Protein AF-A0A7S1EW68-F1 (afdb_monomer_lite)

pLDDT: mean 90.96, std 10.3, range [54.22, 98.06]

Radius of gyration: 15.42 Å; chains: 1; bounding box: 33×35×37 Å

Organism: Noctiluca scintillans (NCBI:txid2966)

Sequence (118 aa):
DIVSSVVEENRRTWSSGWCRFEQLDFSTHVENLAAAELYILKDVLQHWSSERIEEFLHELLAKPGLRFVLVCNCASPVDWPVDNIVDGGWRPLFASRPPLLQFAPEVLIRYPSMPNEK

InterPro domains:
  IPR029063 S-adenosyl-L-methionine-dependent methyltransferase superfamily [G3DSA:3.40.50.150] (1-97)

Foldseek 3Di:
DQDPVVQVVCCVPPDDPPDHGDNDDCLPCVVPDDDDQEAEAAAACQQAFLVSSLVSVVSNVPGPNHNDYHYHYDPDAPPFDQDGDHHRHGDDDDCCDPPNVVVNDDDPDDDDDDHPYD

Secondary structure (DSSP, 8-state):
---HHHHHHHHHHH--SS-------TTT-GGGSPP-SEEEEES-GGGS-HHHHHHHHHHHHTSTT--EEEEE-----SS---S---TT------TTSTTGGGG---------------

Structure (mmCIF, N/CA/C/O backbone):
data_AF-A0A7S1EW68-F1
#
_entry.id   AF-A0A7S1EW68-F1
#
loop_
_atom_site.group_PDB
_atom_site.id
_atom_site.type_symbol
_atom_site.label_atom_id
_atom_site.label_alt_id
_atom_site.label_comp_id
_atom_site.label_asym_id
_atom_site.label_entity_id
_atom_site.label_seq_id
_atom_site.pdbx_PDB_ins_code
_atom_site.Cartn_x
_atom_site.Cartn_y
_atom_site.Cartn_z
_atom_site.occupancy
_atom_site.B_iso_or_equiv
_atom_site.auth_seq_id
_atom_site.auth_comp_id
_atom_site.auth_asym_id
_atom_site.auth_atom_id
_atom_site.pdbx_PDB_model_num
ATOM 1 N N . ASP A 1 1 ? -2.473 10.231 6.151 1.00 89.56 1 ASP A N 1
ATOM 2 C CA . ASP A 1 1 ? -1.682 11.054 5.206 1.00 89.56 1 ASP A CA 1
ATOM 3 C C . ASP A 1 1 ? -0.674 11.861 6.011 1.00 89.56 1 ASP A C 1
ATOM 5 O O . ASP A 1 1 ? -0.938 12.106 7.179 1.00 89.56 1 ASP A O 1
ATOM 9 N N . ILE A 1 2 ? 0.463 12.252 5.449 1.00 92.38 2 ILE A N 1
ATOM 10 C CA . ILE A 1 2 ? 1.450 13.081 6.153 1.00 92.38 2 ILE A CA 1
ATOM 11 C C . ILE A 1 2 ? 1.148 14.584 6.018 1.00 92.38 2 ILE A C 1
ATOM 13 O O . ILE A 1 2 ? 1.533 15.375 6.881 1.00 92.38 2 ILE A O 1
ATOM 17 N N . VAL A 1 3 ? 0.414 14.983 4.972 1.00 94.62 3 VAL A N 1
ATOM 18 C CA . VAL A 1 3 ? 0.088 16.377 4.655 1.00 94.62 3 VAL A CA 1
ATOM 19 C C . VAL A 1 3 ? -1.132 16.828 5.458 1.00 94.62 3 VAL A C 1
ATOM 21 O O . VAL A 1 3 ? -2.260 16.405 5.198 1.00 94.62 3 VAL A O 1
ATOM 24 N N . SER A 1 4 ? -0.921 17.720 6.429 1.00 96.75 4 SER A N 1
ATOM 25 C CA . SER A 1 4 ? -1.971 18.169 7.356 1.00 96.75 4 SER A CA 1
ATOM 26 C C . SER A 1 4 ? -3.184 18.775 6.651 1.00 96.75 4 SER A C 1
ATOM 28 O O . SER A 1 4 ? -4.310 18.403 6.967 1.00 96.75 4 SER A O 1
ATOM 30 N N . SER A 1 5 ? -2.976 19.636 5.651 1.00 97.81 5 SER A N 1
ATOM 31 C CA . SER A 1 5 ? -4.068 20.306 4.932 1.00 97.81 5 SER A CA 1
ATOM 32 C C . SER A 1 5 ? -4.994 19.327 4.204 1.00 97.81 5 SER A C 1
ATOM 34 O O . SER A 1 5 ? -6.209 19.516 4.196 1.00 97.81 5 SER A O 1
ATOM 36 N N . VAL A 1 6 ? -4.445 18.242 3.648 1.00 96.50 6 VAL A N 1
ATOM 37 C CA . VAL A 1 6 ? -5.227 17.172 3.009 1.00 96.50 6 VAL A CA 1
ATOM 38 C C . VAL A 1 6 ? -6.053 16.422 4.053 1.00 96.50 6 VAL A C 1
ATOM 40 O O . VAL A 1 6 ? -7.235 16.149 3.838 1.00 96.50 6 VAL A O 1
ATOM 43 N N . VAL A 1 7 ? -5.455 16.104 5.206 1.00 97.31 7 VAL A N 1
ATOM 44 C CA . VAL A 1 7 ? -6.157 15.430 6.307 1.00 97.31 7 VAL A CA 1
ATOM 45 C C . VAL A 1 7 ? -7.279 16.305 6.854 1.00 97.31 7 VAL A C 1
ATOM 47 O O . VAL A 1 7 ? -8.387 15.815 7.040 1.00 97.31 7 VAL A O 1
ATOM 50 N N . GLU A 1 8 ? -7.015 17.582 7.109 1.00 98.06 8 GLU A N 1
ATOM 51 C CA . GLU A 1 8 ? -7.992 18.537 7.638 1.00 98.06 8 GLU A CA 1
ATOM 52 C C . GLU A 1 8 ? -9.184 18.713 6.697 1.00 98.06 8 GLU A C 1
ATOM 54 O O . GLU A 1 8 ? -10.334 18.638 7.136 1.00 98.06 8 GLU A O 1
ATOM 59 N N . GLU A 1 9 ? -8.926 18.862 5.399 1.00 98.06 9 GLU A N 1
ATOM 60 C CA . GLU A 1 9 ? -9.984 18.997 4.402 1.00 98.06 9 GLU A CA 1
ATOM 61 C C . GLU A 1 9 ? -10.824 17.718 4.284 1.00 98.06 9 GLU A C 1
ATOM 63 O O . GLU A 1 9 ? -12.057 17.771 4.285 1.00 98.06 9 GLU A O 1
ATOM 68 N N . ASN A 1 10 ? -10.178 16.548 4.276 1.00 97.81 10 ASN A N 1
ATOM 69 C CA . ASN A 1 10 ? -10.889 15.273 4.283 1.00 97.81 10 ASN A CA 1
ATOM 70 C C . ASN A 1 10 ? -11.700 15.080 5.565 1.00 97.81 10 ASN A C 1
ATOM 72 O O . ASN A 1 10 ? -12.832 14.598 5.507 1.00 97.81 10 ASN A O 1
ATOM 76 N N . ARG A 1 11 ? -11.169 15.502 6.720 1.00 97.75 11 ARG A N 1
ATOM 77 C CA . ARG A 1 11 ? -11.912 1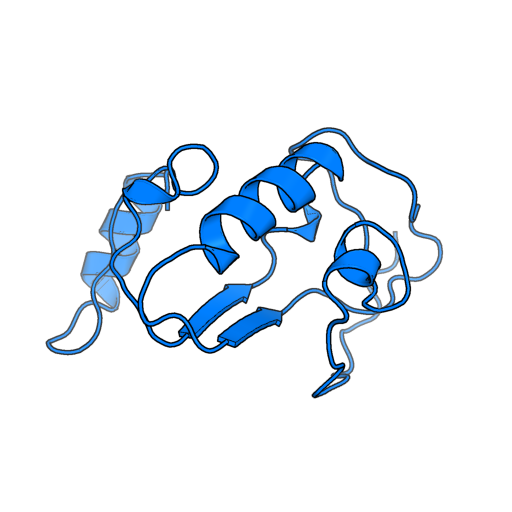5.447 7.980 1.00 97.75 11 ARG A CA 1
ATOM 78 C C . ARG A 1 11 ? -13.187 16.270 7.893 1.00 97.75 11 ARG A C 1
ATOM 80 O O . ARG A 1 11 ? -14.241 15.771 8.279 1.00 97.75 11 ARG A O 1
ATOM 87 N N . ARG A 1 12 ? -13.079 17.502 7.395 1.00 97.62 12 ARG A N 1
ATOM 88 C CA . ARG A 1 12 ? -14.193 18.444 7.255 1.00 97.62 12 ARG A CA 1
ATOM 89 C C . ARG A 1 12 ? -15.276 17.921 6.315 1.00 97.62 12 ARG A C 1
ATOM 91 O O . ARG A 1 12 ? -16.455 18.090 6.609 1.00 97.62 12 ARG A O 1
ATOM 98 N N . THR A 1 13 ? -14.879 17.298 5.211 1.00 97.88 13 THR A N 1
ATOM 99 C CA . THR A 1 13 ? -15.809 16.907 4.145 1.00 97.88 13 THR A CA 1
ATOM 100 C C . THR A 1 13 ? -16.388 15.504 4.345 1.00 97.88 13 THR A C 1
ATOM 102 O O . THR A 1 13 ? -17.555 15.281 4.033 1.00 97.88 13 THR A O 1
ATOM 105 N N . TRP A 1 14 ? -15.607 14.563 4.888 1.00 97.19 14 TRP A N 1
ATOM 106 C CA . TRP A 1 14 ? -15.928 13.130 4.831 1.00 97.19 14 TRP A CA 1
ATOM 107 C C . TRP A 1 14 ? -15.934 12.399 6.182 1.00 97.19 14 TRP A C 1
ATOM 109 O O . TRP A 1 14 ? -16.285 11.217 6.214 1.00 97.19 14 TRP A O 1
ATOM 119 N N . SER A 1 15 ? -15.554 13.034 7.301 1.00 96.25 15 SER A N 1
ATOM 120 C CA . SER A 1 15 ? -15.581 12.339 8.602 1.00 96.25 15 SER A CA 1
ATOM 121 C C . SER A 1 15 ? -16.992 11.927 8.996 1.00 96.25 15 SER A C 1
ATOM 123 O O . SER A 1 15 ? -17.964 12.649 8.778 1.00 96.25 15 SER A O 1
ATOM 125 N N . SER A 1 16 ? -17.096 10.780 9.657 1.00 96.19 16 SER A N 1
ATOM 126 C CA . SER A 1 16 ? -18.362 10.268 10.175 1.00 96.19 16 SER A CA 1
ATOM 127 C C . SER A 1 16 ? -18.125 9.339 11.370 1.00 96.19 16 SER A C 1
ATOM 129 O O . SER A 1 16 ? -16.994 9.138 11.808 1.00 96.19 16 SER A O 1
ATOM 131 N N . GLY A 1 17 ? -19.188 8.728 11.903 1.00 95.25 17 GLY A N 1
ATOM 132 C CA . GLY A 1 17 ? -19.057 7.727 12.969 1.00 95.25 17 GLY A CA 1
ATOM 133 C C . GLY A 1 17 ? -18.259 6.477 12.566 1.00 95.25 17 GLY A C 1
ATOM 134 O O . GLY A 1 17 ? -17.741 5.789 13.440 1.00 95.25 17 GLY A O 1
ATOM 135 N N . TRP A 1 18 ? -18.135 6.199 11.264 1.00 95.06 18 TRP A N 1
ATOM 136 C CA . TRP A 1 18 ? -17.472 5.007 10.719 1.00 95.06 18 TRP A CA 1
ATOM 137 C C . TRP A 1 18 ? -16.210 5.323 9.902 1.00 95.06 18 TRP A C 1
ATOM 139 O O . TRP A 1 18 ? -15.500 4.402 9.508 1.00 95.06 18 TRP A O 1
ATOM 149 N N . CYS A 1 19 ? -15.904 6.602 9.657 1.00 96.00 19 CYS A N 1
ATOM 150 C CA . CYS A 1 19 ? -14.733 7.030 8.893 1.00 96.00 19 CYS A CA 1
ATOM 151 C C . CYS A 1 19 ? -13.955 8.103 9.656 1.00 96.00 19 CYS A C 1
ATOM 153 O O . CYS A 1 19 ? -14.512 9.129 10.055 1.00 96.00 19 CYS A O 1
ATOM 155 N N . ARG A 1 20 ? -12.655 7.864 9.839 1.00 95.69 20 ARG A N 1
ATOM 156 C CA . ARG A 1 20 ? -11.721 8.781 10.493 1.00 95.69 20 ARG A CA 1
ATOM 157 C C . ARG A 1 20 ? -10.522 9.003 9.587 1.00 95.69 20 ARG A C 1
ATOM 159 O O . ARG A 1 20 ? -10.077 8.085 8.905 1.00 95.69 20 ARG A O 1
ATOM 166 N N . PHE A 1 21 ? -9.990 10.217 9.626 1.00 96.56 21 PHE A N 1
ATOM 167 C CA . PHE A 1 21 ? -8.791 10.592 8.888 1.00 96.56 21 PHE A CA 1
ATOM 168 C C . PHE A 1 21 ? -7.692 10.959 9.876 1.00 96.56 21 PHE A C 1
ATOM 170 O O . PHE A 1 21 ? -7.878 11.815 10.748 1.00 96.56 21 PHE A O 1
ATOM 177 N N . GLU A 1 22 ? -6.538 10.324 9.730 1.00 95.19 22 GLU A N 1
ATOM 178 C CA . GLU A 1 22 ? -5.403 10.485 10.633 1.00 95.19 22 GLU A CA 1
ATOM 179 C C . GLU A 1 22 ? -4.191 11.026 9.875 1.00 95.19 22 GLU A C 1
ATOM 181 O O . GLU A 1 22 ? -3.902 10.620 8.739 1.00 95.19 22 GLU A O 1
ATOM 186 N N . GLN A 1 23 ? -3.513 11.990 10.505 1.00 95.88 23 GLN A N 1
ATOM 187 C CA . GLN A 1 23 ? -2.239 12.485 10.013 1.00 95.88 23 GLN A CA 1
ATOM 188 C C . GLN A 1 23 ? -1.139 11.595 10.579 1.00 95.88 23 GLN A C 1
ATOM 190 O O . GLN A 1 23 ? -0.949 11.557 11.790 1.00 95.88 23 GLN A O 1
ATOM 195 N N . LEU A 1 24 ? -0.474 10.848 9.707 1.00 94.31 24 LEU A N 1
ATOM 196 C CA . LEU A 1 24 ? 0.456 9.782 10.058 1.00 94.31 24 LEU A CA 1
ATOM 197 C C . LEU A 1 24 ? 1.489 9.649 8.941 1.00 94.31 24 LEU A C 1
ATOM 199 O O . LEU A 1 24 ? 1.115 9.613 7.763 1.00 94.31 24 LEU A O 1
ATOM 203 N N . ASP A 1 25 ? 2.756 9.494 9.317 1.00 92.00 25 ASP A N 1
ATOM 204 C CA . ASP A 1 25 ? 3.772 8.947 8.423 1.00 92.00 25 ASP A CA 1
ATOM 205 C C . ASP A 1 25 ? 3.808 7.422 8.569 1.00 92.00 25 ASP A C 1
ATOM 207 O O . ASP A 1 25 ? 4.559 6.867 9.364 1.00 92.00 25 ASP A O 1
ATOM 211 N N . PHE A 1 26 ? 2.964 6.733 7.805 1.00 91.44 26 PHE A N 1
ATOM 212 C CA . PHE A 1 26 ? 2.925 5.269 7.814 1.00 91.44 26 PHE A CA 1
ATOM 213 C C . PHE A 1 26 ? 4.073 4.631 7.023 1.00 91.44 26 PHE A C 1
ATOM 215 O O . PHE A 1 26 ? 4.234 3.418 7.058 1.00 91.44 26 PHE A O 1
ATOM 222 N N . SER A 1 27 ? 4.829 5.425 6.265 1.00 86.75 27 SER A N 1
ATOM 223 C CA . SER A 1 27 ? 5.820 4.922 5.313 1.00 86.75 27 SER A CA 1
ATOM 224 C C . SER A 1 27 ? 7.172 4.591 5.949 1.00 86.75 27 SER A C 1
ATOM 226 O O . SER A 1 27 ? 8.032 4.030 5.277 1.00 86.75 27 SER A O 1
ATOM 228 N N . THR A 1 28 ? 7.353 4.990 7.207 1.00 87.06 28 THR A N 1
ATOM 229 C CA . THR A 1 28 ? 8.545 4.767 8.041 1.00 87.06 28 THR A CA 1
ATOM 230 C C . THR A 1 28 ? 8.188 4.328 9.466 1.00 87.06 28 THR A C 1
ATOM 232 O O . THR A 1 28 ? 9.079 3.963 10.221 1.00 87.06 28 THR A O 1
ATOM 235 N N . HIS A 1 29 ? 6.901 4.374 9.835 1.00 92.50 29 HIS A N 1
ATOM 236 C CA . HIS A 1 29 ? 6.408 4.042 11.173 1.00 92.50 29 HIS A CA 1
ATOM 237 C C . HIS A 1 29 ? 5.153 3.155 11.091 1.00 92.50 29 HIS A C 1
ATOM 239 O O . HIS A 1 29 ? 4.030 3.574 11.407 1.00 92.50 29 HIS A O 1
ATOM 245 N N . VAL A 1 30 ? 5.314 1.921 10.606 1.00 94.62 30 VAL A N 1
ATOM 246 C CA . VAL A 1 30 ? 4.220 0.946 10.426 1.00 94.62 30 VAL A CA 1
ATOM 247 C C . VAL A 1 30 ? 3.550 0.580 11.756 1.00 94.62 30 VAL A C 1
ATOM 249 O O . VAL A 1 30 ? 2.354 0.260 11.807 1.00 94.62 30 VAL A O 1
ATOM 252 N N . GLU A 1 31 ? 4.283 0.659 12.862 1.00 93.38 31 GLU A N 1
ATOM 253 C CA . GLU A 1 31 ? 3.794 0.452 14.222 1.00 93.38 31 GLU A CA 1
ATOM 254 C C . GLU A 1 31 ? 2.665 1.418 14.598 1.00 93.38 31 GLU A C 1
ATOM 256 O O . GLU A 1 31 ? 1.745 1.017 15.311 1.00 93.38 31 GLU A O 1
ATOM 261 N N . ASN A 1 32 ? 2.667 2.634 14.041 1.00 93.62 32 ASN A N 1
ATOM 262 C CA . ASN A 1 32 ? 1.640 3.645 14.301 1.00 93.62 32 ASN A CA 1
ATOM 263 C C . ASN A 1 32 ? 0.319 3.363 13.574 1.00 93.62 32 ASN A C 1
ATOM 265 O O . ASN A 1 32 ? -0.702 3.973 13.893 1.00 93.62 32 ASN A O 1
ATOM 269 N N . LEU A 1 33 ? 0.300 2.441 12.604 1.00 94.38 33 LEU A N 1
ATOM 270 C CA . LEU A 1 33 ? -0.947 2.021 11.972 1.00 94.38 33 LEU A CA 1
ATOM 271 C C . LEU A 1 33 ? -1.818 1.261 12.975 1.00 94.38 33 LEU A C 1
ATOM 273 O O . LEU A 1 33 ? -1.390 0.257 13.555 1.00 94.38 33 LEU A O 1
ATOM 277 N N . ALA A 1 34 ? -3.073 1.691 13.102 1.00 92.75 34 ALA A N 1
ATOM 278 C CA . ALA A 1 34 ? -4.093 0.957 13.840 1.00 92.75 34 ALA A CA 1
ATOM 279 C C . ALA A 1 34 ? -4.202 -0.483 13.320 1.00 92.75 34 ALA A C 1
ATOM 281 O O . ALA A 1 34 ? -4.120 -0.713 12.111 1.00 92.75 34 ALA A O 1
ATOM 282 N N . ALA A 1 35 ? -4.387 -1.447 14.225 1.00 93.88 35 ALA A N 1
ATOM 283 C CA . ALA A 1 35 ? -4.590 -2.844 13.855 1.00 93.88 35 ALA A CA 1
ATOM 284 C C . ALA A 1 35 ? -5.865 -2.993 13.011 1.00 93.88 35 ALA A C 1
ATOM 286 O O . ALA A 1 35 ? -6.917 -2.454 13.359 1.00 93.88 35 ALA A O 1
ATOM 287 N N . ALA A 1 36 ? -5.763 -3.731 11.910 1.00 96.50 36 ALA A N 1
ATOM 288 C CA . ALA A 1 36 ? -6.866 -3.982 10.998 1.00 96.50 36 ALA A CA 1
ATOM 289 C C . ALA A 1 36 ? -6.721 -5.366 10.362 1.00 96.50 36 ALA A C 1
ATOM 291 O O . ALA A 1 36 ? -5.610 -5.836 10.128 1.00 96.50 36 ALA A O 1
ATOM 292 N N . GLU A 1 37 ? -7.848 -5.993 10.028 1.00 98.06 37 GLU A N 1
ATOM 293 C CA . GLU A 1 37 ? -7.856 -7.239 9.250 1.00 98.06 37 GLU A CA 1
ATOM 294 C C . GLU A 1 37 ? -7.525 -7.002 7.766 1.00 98.06 37 GLU A C 1
ATOM 296 O O . GLU A 1 37 ? -7.099 -7.930 7.077 1.00 98.06 37 GLU A O 1
ATOM 301 N N . LEU A 1 38 ? -7.716 -5.770 7.277 1.00 97.94 38 LEU A N 1
ATOM 302 C CA . LEU A 1 38 ? -7.484 -5.360 5.895 1.00 97.94 38 LEU A CA 1
ATOM 303 C C . LEU A 1 38 ? -6.816 -3.980 5.835 1.00 97.94 38 LEU A C 1
ATOM 305 O O . LEU A 1 38 ? -7.369 -3.007 6.347 1.00 97.94 38 LEU A O 1
ATOM 309 N N . TYR A 1 39 ? -5.696 -3.885 5.117 1.00 97.50 39 TYR A N 1
ATOM 310 C CA . TYR A 1 39 ? -5.134 -2.608 4.659 1.00 97.50 39 TYR A CA 1
ATOM 311 C C . TYR A 1 39 ? -5.359 -2.436 3.158 1.00 97.50 39 TYR A C 1
ATOM 313 O O . TYR A 1 39 ? -5.142 -3.370 2.389 1.00 97.50 39 TYR A O 1
ATOM 321 N N . ILE A 1 40 ? -5.763 -1.238 2.733 1.00 97.00 40 ILE A N 1
ATOM 322 C CA . ILE A 1 40 ? -5.928 -0.888 1.317 1.00 97.00 40 ILE A CA 1
ATOM 323 C C . ILE A 1 40 ? -4.865 0.146 0.948 1.00 97.00 40 ILE A C 1
ATOM 325 O O . ILE A 1 40 ? -4.842 1.244 1.500 1.00 97.00 40 ILE A O 1
ATOM 329 N N . LEU A 1 41 ? -4.001 -0.203 -0.002 1.00 96.12 41 LEU A N 1
ATOM 330 C CA . LEU A 1 41 ? -2.909 0.630 -0.499 1.00 96.12 41 LEU A CA 1
ATOM 331 C C . LEU A 1 41 ? -3.213 1.010 -1.945 1.00 96.12 41 LEU A C 1
ATOM 333 O O . LEU A 1 41 ? -2.966 0.231 -2.867 1.00 96.12 41 LEU A O 1
ATOM 337 N N . LYS A 1 42 ? -3.794 2.194 -2.145 1.00 93.88 42 LYS A N 1
ATOM 338 C CA . LYS A 1 42 ? -4.195 2.664 -3.473 1.00 93.88 42 LYS A CA 1
ATOM 339 C C . LYS A 1 42 ? -3.242 3.732 -3.991 1.00 93.88 42 LYS A C 1
ATOM 341 O O . LYS A 1 42 ? -3.147 4.787 -3.378 1.00 93.88 42 LYS A O 1
ATOM 346 N N . ASP A 1 43 ? -2.601 3.469 -5.128 1.00 90.94 43 ASP A N 1
ATOM 347 C CA . ASP A 1 43 ? -1.701 4.401 -5.823 1.00 90.94 43 ASP A CA 1
ATOM 348 C C . ASP A 1 43 ? -0.559 4.953 -4.947 1.00 90.94 43 ASP A C 1
ATOM 350 O O . ASP A 1 43 ? -0.103 6.072 -5.144 1.00 90.94 43 ASP A O 1
ATOM 354 N N . VAL A 1 44 ? -0.078 4.158 -3.983 1.00 93.38 44 VAL A N 1
ATOM 355 C CA . VAL A 1 44 ? 1.019 4.544 -3.074 1.00 93.38 44 VAL A CA 1
ATOM 356 C C . VAL A 1 44 ? 2.320 3.847 -3.461 1.00 93.38 44 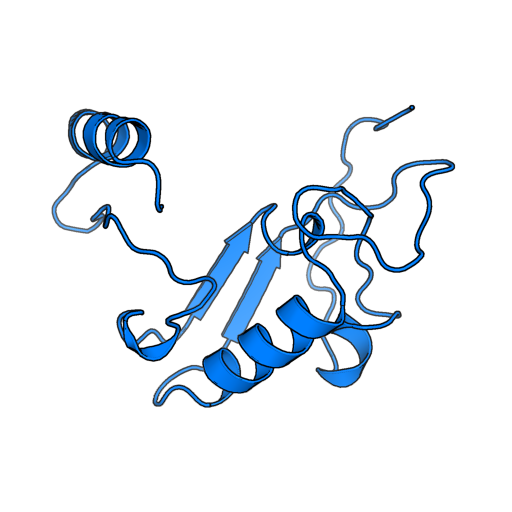VAL A C 1
ATOM 358 O O . VAL A 1 44 ? 3.293 4.505 -3.815 1.00 93.38 44 VAL A O 1
ATOM 361 N N . LEU A 1 45 ? 2.332 2.508 -3.449 1.00 95.38 45 LEU A N 1
ATOM 362 C CA . LEU A 1 45 ? 3.568 1.724 -3.585 1.00 95.38 45 LEU A CA 1
ATOM 363 C C . LEU A 1 45 ? 4.307 1.985 -4.906 1.00 95.38 45 LEU A C 1
ATOM 365 O O . LEU A 1 45 ? 5.526 1.918 -4.951 1.00 95.38 45 LEU A O 1
ATOM 369 N N . GLN A 1 46 ? 3.592 2.325 -5.980 1.00 93.56 46 GLN A N 1
ATOM 370 C CA . GLN A 1 46 ? 4.167 2.630 -7.300 1.00 93.56 46 GLN A CA 1
ATOM 371 C C . GLN A 1 46 ? 5.094 3.860 -7.329 1.00 93.56 46 GLN A C 1
ATOM 373 O O . GLN A 1 46 ? 5.785 4.079 -8.325 1.00 93.56 46 GLN A O 1
ATOM 378 N N . HIS A 1 47 ? 5.119 4.642 -6.247 1.00 94.19 47 HIS A N 1
ATOM 379 C CA . HIS A 1 47 ? 5.997 5.795 -6.064 1.00 94.19 47 HIS A CA 1
ATOM 380 C C . HIS A 1 47 ? 7.233 5.507 -5.207 1.00 94.19 47 HIS A C 1
ATOM 382 O O . HIS A 1 47 ? 8.011 6.420 -4.930 1.00 94.19 47 HIS A O 1
ATOM 388 N N . TRP A 1 48 ? 7.407 4.271 -4.743 1.00 95.94 48 TRP A N 1
ATOM 389 C CA . TRP A 1 48 ? 8.493 3.890 -3.846 1.00 95.94 48 TRP A CA 1
ATOM 390 C C . TRP A 1 48 ? 9.529 3.014 -4.556 1.00 95.94 48 TRP A C 1
ATOM 392 O O . TRP A 1 48 ? 9.254 2.301 -5.529 1.00 95.94 48 TRP A O 1
ATOM 402 N N . SER A 1 49 ? 10.752 3.068 -4.048 1.00 96.69 49 SER A N 1
ATOM 403 C CA . SER A 1 49 ? 11.813 2.124 -4.369 1.00 96.69 49 SER A CA 1
ATOM 404 C C . SER A 1 49 ? 11.426 0.696 -3.968 1.00 96.69 49 SER A C 1
ATOM 406 O O . SER A 1 49 ? 10.581 0.475 -3.101 1.00 96.69 49 SER A O 1
ATOM 408 N N . SER A 1 50 ? 12.018 -0.303 -4.630 1.00 96.75 50 SER A N 1
ATOM 409 C CA . SER A 1 50 ? 11.796 -1.717 -4.302 1.00 96.75 50 SER A CA 1
ATOM 410 C C . SER A 1 50 ? 12.126 -2.014 -2.846 1.00 96.75 50 SER A C 1
ATOM 412 O O . SER A 1 50 ? 11.299 -2.613 -2.177 1.00 96.75 50 SER A O 1
ATOM 414 N N . GLU A 1 51 ? 13.272 -1.532 -2.362 1.00 96.69 51 GLU A N 1
ATOM 415 C CA . GLU A 1 51 ? 13.730 -1.708 -0.978 1.00 96.69 51 GLU A CA 1
ATOM 416 C C . GLU A 1 51 ? 12.681 -1.213 0.024 1.00 96.69 51 GLU A C 1
ATOM 418 O O . GLU A 1 51 ? 12.215 -1.980 0.861 1.00 96.69 51 GLU A O 1
ATOM 423 N N . ARG A 1 52 ? 12.179 0.015 -0.150 1.00 96.88 52 ARG A N 1
ATOM 424 C CA . ARG A 1 52 ? 11.151 0.569 0.739 1.00 96.88 52 ARG A CA 1
ATOM 425 C C . ARG A 1 52 ? 9.837 -0.206 0.705 1.00 96.88 52 A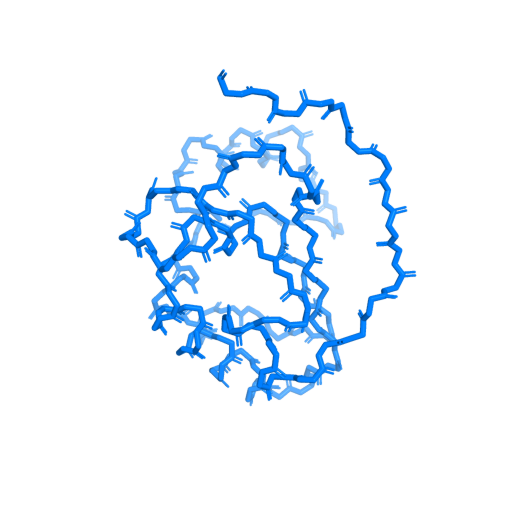RG A C 1
ATOM 427 O O . ARG A 1 52 ? 9.182 -0.353 1.732 1.00 96.88 52 ARG A O 1
ATOM 434 N N . ILE A 1 53 ? 9.414 -0.679 -0.471 1.00 96.94 53 ILE A N 1
ATOM 435 C CA . ILE A 1 53 ? 8.209 -1.516 -0.585 1.00 96.94 53 ILE A CA 1
ATOM 436 C C . ILE A 1 53 ? 8.407 -2.825 0.183 1.00 96.94 53 ILE A C 1
ATOM 438 O O . ILE A 1 53 ? 7.484 -3.270 0.859 1.00 96.94 53 ILE A O 1
ATOM 442 N N . GLU A 1 54 ? 9.582 -3.437 0.066 1.00 97.00 54 GLU A N 1
ATOM 443 C CA . GLU A 1 54 ? 9.914 -4.698 0.728 1.00 97.00 54 GLU A CA 1
ATOM 444 C C . GLU A 1 54 ? 9.914 -4.546 2.247 1.00 97.00 54 GLU A C 1
ATOM 446 O O . GLU A 1 54 ? 9.182 -5.271 2.921 1.00 97.00 54 GLU A O 1
ATOM 451 N N . GLU A 1 55 ? 10.647 -3.564 2.773 1.00 96.88 55 GLU A N 1
ATOM 452 C CA . GLU A 1 55 ? 10.697 -3.250 4.206 1.00 96.88 55 GLU A CA 1
ATOM 453 C C . GLU A 1 55 ? 9.296 -2.983 4.768 1.00 96.88 55 GLU A C 1
ATOM 455 O O . GLU A 1 55 ? 8.846 -3.659 5.696 1.00 96.88 55 GLU A O 1
ATOM 460 N N . PHE A 1 56 ? 8.554 -2.068 4.135 1.00 97.56 56 PHE A N 1
ATOM 461 C CA . PHE A 1 56 ? 7.209 -1.705 4.569 1.00 97.56 56 PHE A CA 1
ATOM 462 C C . PHE A 1 56 ? 6.249 -2.899 4.563 1.00 97.56 56 PHE A C 1
ATOM 464 O O . PHE A 1 56 ? 5.488 -3.087 5.513 1.00 97.56 56 PHE A O 1
ATOM 471 N N . LEU A 1 57 ? 6.244 -3.709 3.497 1.00 97.31 57 LEU A N 1
ATOM 472 C CA . LEU A 1 57 ? 5.341 -4.855 3.412 1.00 97.31 57 LEU A CA 1
ATOM 473 C C . LEU A 1 57 ? 5.730 -5.959 4.397 1.00 97.31 57 LEU A C 1
ATOM 475 O O . LEU A 1 57 ? 4.830 -6.580 4.958 1.00 97.31 57 LEU A O 1
ATOM 479 N N . HIS A 1 58 ? 7.018 -6.184 4.663 1.00 96.88 58 HIS A N 1
ATOM 480 C CA . HIS A 1 58 ? 7.445 -7.121 5.703 1.00 96.88 58 HIS A CA 1
ATOM 481 C C . HIS A 1 58 ? 6.942 -6.708 7.089 1.00 96.88 58 HIS A C 1
ATOM 483 O O . HIS A 1 58 ? 6.366 -7.535 7.799 1.00 96.88 58 HIS A O 1
ATOM 489 N N . GLU A 1 59 ? 7.097 -5.436 7.456 1.00 96.81 59 GLU A N 1
ATOM 490 C CA . GLU A 1 59 ? 6.595 -4.915 8.729 1.00 96.81 59 GLU A CA 1
ATOM 491 C C . GLU A 1 59 ? 5.066 -4.953 8.804 1.00 96.81 59 GLU A C 1
ATOM 493 O O . GLU A 1 59 ? 4.493 -5.374 9.812 1.00 96.81 59 GLU A O 1
ATOM 498 N N . LEU A 1 60 ? 4.386 -4.557 7.723 1.00 97.06 60 LEU A N 1
ATOM 499 C CA . LEU A 1 60 ? 2.928 -4.528 7.673 1.00 97.06 60 LEU A CA 1
ATOM 500 C C . LEU A 1 60 ? 2.347 -5.936 7.816 1.00 97.06 60 LEU A C 1
ATOM 502 O O . LEU A 1 60 ? 1.425 -6.136 8.606 1.00 97.06 60 LEU A O 1
ATOM 506 N N . LEU A 1 61 ? 2.905 -6.912 7.094 1.00 96.50 61 LEU A N 1
ATOM 507 C CA . LEU A 1 61 ? 2.469 -8.310 7.126 1.00 96.50 61 LEU A CA 1
ATOM 508 C C . LEU A 1 61 ? 2.727 -8.992 8.476 1.00 96.50 61 LEU A C 1
ATOM 510 O O . LEU A 1 61 ? 2.073 -9.985 8.784 1.00 96.50 61 LEU A O 1
ATOM 514 N N . ALA A 1 62 ? 3.623 -8.449 9.304 1.00 96.06 62 ALA A N 1
ATOM 515 C CA . ALA A 1 62 ? 3.860 -8.928 10.662 1.00 96.06 62 ALA A CA 1
ATOM 516 C C . ALA A 1 62 ? 2.825 -8.420 11.689 1.00 96.06 62 ALA A C 1
ATOM 518 O O . ALA A 1 62 ? 2.841 -8.865 12.841 1.00 96.06 62 ALA A O 1
ATOM 519 N N . LYS A 1 63 ? 1.920 -7.496 11.321 1.00 95.94 63 LYS A N 1
ATOM 520 C CA . LYS A 1 63 ? 0.953 -6.924 12.271 1.00 95.94 63 LYS A CA 1
ATOM 521 C C . LYS A 1 63 ? -0.064 -7.969 12.760 1.00 95.94 63 LYS A C 1
ATOM 523 O O . LYS A 1 63 ? -0.644 -8.707 11.960 1.00 95.94 63 LYS A O 1
ATOM 528 N N . PRO A 1 64 ? -0.359 -8.004 14.072 1.00 94.88 64 PRO A N 1
ATOM 529 C CA . PRO A 1 64 ? -1.311 -8.956 14.629 1.00 94.88 64 PRO A CA 1
ATOM 530 C C . PRO A 1 64 ? -2.730 -8.683 14.121 1.00 94.88 64 PRO A C 1
ATOM 532 O O . PRO A 1 64 ? -3.176 -7.538 14.060 1.00 94.88 64 PRO A O 1
ATOM 535 N N . GLY A 1 65 ? -3.455 -9.753 13.794 1.00 95.50 65 GLY A N 1
ATOM 536 C CA . GLY A 1 65 ? -4.842 -9.681 13.322 1.00 95.50 65 GLY A CA 1
ATOM 537 C C . GLY A 1 65 ? -5.000 -9.311 11.846 1.00 95.50 65 GLY A C 1
ATOM 538 O O . GLY A 1 65 ? -6.117 -9.368 11.338 1.00 95.50 65 GLY A O 1
ATOM 539 N N . LEU A 1 66 ? -3.911 -8.992 11.142 1.00 97.75 66 LEU A N 1
ATOM 540 C CA . LEU A 1 66 ? -3.941 -8.769 9.703 1.00 97.75 66 LEU A CA 1
ATOM 541 C C . LEU A 1 66 ? -4.278 -10.063 8.960 1.00 97.75 66 LEU A C 1
ATOM 543 O O . LEU A 1 66 ? -3.711 -11.122 9.227 1.00 97.75 66 LEU A O 1
ATOM 547 N N . ARG A 1 67 ? -5.194 -9.964 7.997 1.00 97.44 67 ARG A N 1
ATOM 548 C CA . ARG A 1 67 ? -5.574 -11.071 7.115 1.00 97.44 67 ARG A CA 1
ATOM 549 C C . ARG A 1 67 ? -5.249 -10.777 5.660 1.00 97.44 67 ARG A C 1
ATOM 551 O O . ARG A 1 67 ? -4.823 -11.682 4.952 1.00 97.44 67 ARG A O 1
ATOM 558 N N . PHE A 1 68 ? -5.436 -9.533 5.221 1.00 97.75 68 PHE A N 1
ATOM 559 C CA . PHE A 1 68 ? -5.267 -9.153 3.822 1.00 97.75 68 PHE A CA 1
ATOM 560 C C . PHE A 1 68 ? -4.626 -7.774 3.655 1.00 97.75 68 PHE A C 1
ATOM 562 O O . PHE A 1 68 ? -4.944 -6.824 4.367 1.00 97.75 68 PHE A O 1
ATOM 569 N N . VAL A 1 69 ? -3.785 -7.638 2.634 1.00 97.62 69 VAL A N 1
ATOM 570 C CA . VAL A 1 69 ? -3.362 -6.341 2.097 1.00 97.62 69 VAL A CA 1
ATOM 571 C C . VAL A 1 69 ? -3.862 -6.265 0.663 1.00 97.62 69 VAL A C 1
ATOM 573 O O . VAL A 1 69 ? -3.514 -7.103 -0.166 1.00 97.62 69 VAL A O 1
ATOM 576 N N . LEU A 1 70 ? -4.695 -5.272 0.370 1.00 97.44 70 LEU A N 1
ATOM 577 C CA . LEU A 1 70 ? -5.198 -5.016 -0.971 1.00 97.44 70 LEU A CA 1
ATOM 578 C C . LEU A 1 70 ? -4.399 -3.880 -1.603 1.00 97.44 70 LEU A C 1
ATOM 580 O O . LEU A 1 70 ? -4.481 -2.733 -1.167 1.00 97.44 70 LEU A O 1
ATOM 584 N N . VAL A 1 71 ? -3.651 -4.200 -2.654 1.00 95.25 71 VAL A N 1
ATOM 585 C CA . VAL A 1 71 ? -2.897 -3.218 -3.436 1.00 95.25 71 VAL A CA 1
ATOM 586 C C . VAL A 1 71 ? -3.689 -2.855 -4.690 1.00 95.25 71 VAL A C 1
ATOM 588 O O . VAL A 1 71 ? -3.966 -3.710 -5.530 1.00 95.25 71 VAL A O 1
ATOM 591 N N . CYS A 1 72 ? -4.023 -1.575 -4.831 1.00 92.25 72 CYS A N 1
ATOM 592 C CA . CYS A 1 72 ? -4.763 -1.027 -5.963 1.00 92.25 72 CYS A CA 1
ATOM 593 C C . CYS A 1 72 ? -3.869 -0.038 -6.716 1.00 92.25 72 CYS A C 1
ATOM 595 O O . CYS A 1 72 ? -3.835 1.140 -6.372 1.00 92.25 72 CYS A O 1
ATOM 597 N N . ASN A 1 73 ? -3.151 -0.505 -7.736 1.00 84.62 73 ASN A N 1
ATOM 598 C CA . ASN A 1 73 ? -2.260 0.340 -8.540 1.00 84.62 73 ASN A CA 1
ATOM 599 C C . ASN A 1 73 ? -2.736 0.421 -9.992 1.00 84.62 73 ASN A C 1
ATOM 601 O O . ASN A 1 73 ? -3.455 -0.468 -10.465 1.00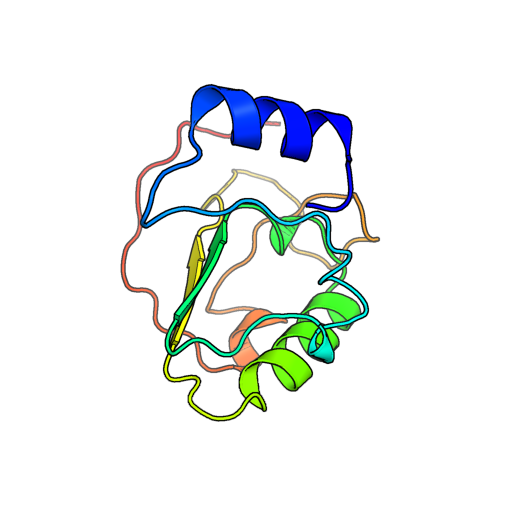 84.62 73 ASN A O 1
ATOM 605 N N . CYS A 1 74 ? -2.297 1.463 -10.698 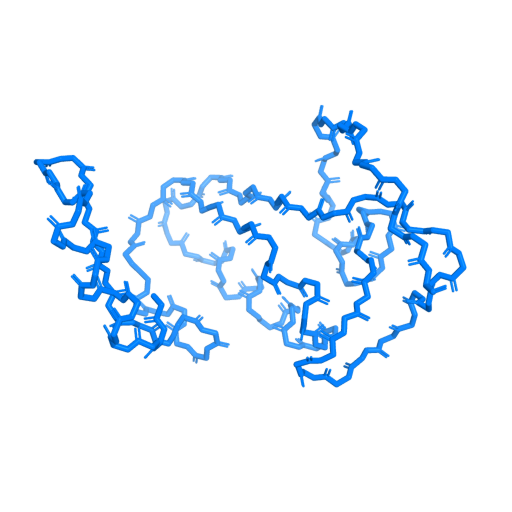1.00 76.12 74 CYS A N 1
ATOM 606 C CA . CYS A 1 74 ? -2.486 1.603 -12.137 1.00 76.12 74 CYS A CA 1
ATOM 607 C C . CYS A 1 74 ? -1.826 0.438 -12.884 1.00 76.12 74 CYS A C 1
ATOM 609 O O . CYS A 1 74 ? -0.652 0.123 -12.677 1.00 76.12 74 CYS A O 1
ATOM 611 N N . ALA A 1 75 ? -2.583 -0.201 -13.773 1.00 64.19 75 ALA A N 1
ATOM 612 C CA . ALA A 1 75 ? -2.125 -1.362 -14.515 1.00 64.19 75 ALA A CA 1
ATOM 613 C C . ALA A 1 75 ? -1.784 -0.984 -15.960 1.00 64.19 75 ALA A C 1
ATOM 615 O O . ALA A 1 75 ? -2.599 -0.414 -16.673 1.00 64.19 75 ALA A O 1
ATOM 616 N N . SER A 1 76 ? -0.619 -1.438 -16.419 1.00 68.31 76 SER A N 1
ATOM 617 C CA . SER A 1 76 ? -0.283 -1.544 -17.849 1.00 68.31 76 SER A CA 1
ATOM 618 C C . SER A 1 76 ? -0.096 -0.220 -18.615 1.00 68.31 76 SER A C 1
ATOM 620 O O . SER A 1 76 ? -0.679 -0.054 -19.686 1.00 68.31 76 SER A O 1
ATOM 622 N N . PRO A 1 77 ? 0.733 0.718 -18.128 1.00 72.44 77 PRO A N 1
ATOM 623 C CA . PRO A 1 77 ? 1.197 1.807 -18.978 1.00 72.44 77 PRO A CA 1
ATOM 624 C C . PRO A 1 77 ? 2.030 1.252 -20.151 1.00 72.44 77 PRO A C 1
ATOM 626 O O . PRO A 1 77 ? 2.787 0.290 -19.988 1.00 72.44 77 PRO A O 1
ATOM 629 N N . VAL A 1 78 ? 1.893 1.853 -21.332 1.00 70.44 78 VAL A N 1
ATOM 630 C CA . VAL A 1 78 ? 2.679 1.489 -22.521 1.00 70.44 78 VAL A CA 1
ATOM 631 C C . VAL A 1 78 ? 4.032 2.202 -22.437 1.00 70.44 78 VAL A C 1
ATOM 633 O O . VAL A 1 78 ? 4.075 3.387 -22.128 1.00 70.44 78 VAL A O 1
ATOM 636 N N . ASP A 1 79 ? 5.134 1.483 -22.661 1.00 73.12 79 ASP A N 1
ATOM 637 C CA . ASP A 1 79 ? 6.506 2.028 -22.735 1.00 73.12 79 ASP A CA 1
ATOM 638 C C . ASP A 1 79 ? 7.066 2.712 -21.470 1.00 73.12 79 ASP A C 1
ATOM 640 O O . ASP A 1 79 ? 8.059 3.444 -21.527 1.00 73.12 79 ASP A O 1
ATOM 644 N N . TRP A 1 80 ? 6.491 2.453 -20.294 1.00 77.06 80 TRP A N 1
ATOM 645 C CA . TRP A 1 80 ? 7.062 2.945 -19.038 1.00 77.06 80 TRP A CA 1
ATOM 646 C C . TRP A 1 80 ? 8.151 2.018 -18.479 1.00 77.06 80 TRP A C 1
ATOM 648 O O . TRP A 1 80 ? 8.010 0.792 -18.540 1.00 77.06 80 TRP A O 1
ATOM 658 N N . PRO A 1 81 ? 9.222 2.583 -17.885 1.00 80.62 81 PRO A N 1
ATOM 659 C CA . PRO A 1 81 ? 10.268 1.794 -17.253 1.00 80.62 81 PRO A CA 1
ATOM 660 C C . PRO A 1 81 ? 9.691 0.992 -16.087 1.00 80.62 81 PRO A C 1
ATOM 662 O O . PRO A 1 81 ? 8.945 1.503 -15.257 1.00 80.62 81 PRO A O 1
ATOM 665 N N . VAL A 1 82 ? 10.056 -0.283 -16.044 1.00 84.69 82 VAL A N 1
ATOM 666 C CA . VAL A 1 82 ? 9.642 -1.250 -15.013 1.00 84.69 82 VAL A CA 1
ATOM 667 C C . VAL A 1 82 ? 10.730 -1.480 -13.964 1.00 84.69 82 VAL A C 1
ATOM 669 O O . VAL A 1 82 ? 1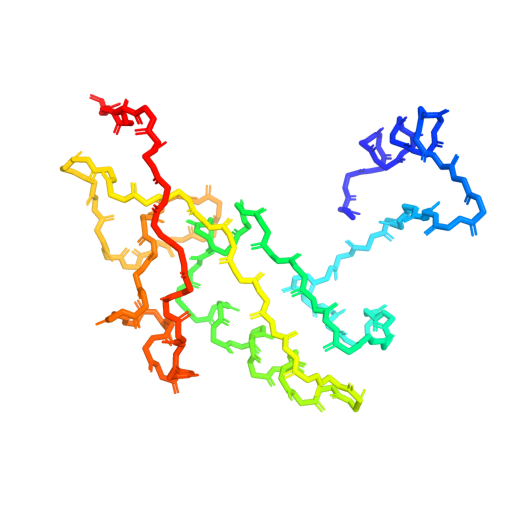0.521 -2.243 -13.021 1.00 84.69 82 VAL A O 1
ATOM 672 N N . ASP A 1 83 ? 11.888 -0.851 -14.157 1.00 89.69 83 ASP A N 1
ATOM 673 C CA . ASP A 1 83 ? 13.044 -0.946 -13.275 1.00 89.69 83 ASP A CA 1
ATOM 674 C C . ASP A 1 83 ? 12.794 -0.220 -11.957 1.00 89.69 83 ASP A C 1
ATOM 676 O O . ASP A 1 83 ? 11.880 0.596 -11.833 1.00 89.69 83 ASP A O 1
ATOM 680 N N . ASN A 1 84 ? 13.630 -0.513 -10.960 1.00 94.00 84 ASN A N 1
ATOM 681 C CA . ASN A 1 84 ? 13.573 0.171 -9.677 1.00 94.00 84 ASN A CA 1
ATOM 682 C C . ASN A 1 84 ? 13.680 1.702 -9.846 1.00 94.00 84 ASN A C 1
ATOM 684 O O . ASN A 1 84 ? 14.372 2.197 -10.733 1.00 94.00 84 ASN A O 1
ATOM 688 N N . ILE A 1 85 ? 13.017 2.444 -8.960 1.00 94.56 85 ILE A N 1
ATOM 689 C CA . ILE A 1 85 ? 13.022 3.912 -8.926 1.00 94.56 85 ILE A CA 1
ATOM 690 C C . ILE A 1 85 ? 13.523 4.405 -7.571 1.00 94.56 85 ILE A C 1
ATOM 692 O O . ILE A 1 85 ? 13.525 3.662 -6.594 1.00 94.56 85 ILE A O 1
ATOM 696 N N . VAL A 1 86 ? 13.907 5.677 -7.514 1.00 95.81 86 VAL A N 1
ATOM 697 C CA . VAL A 1 86 ? 14.042 6.409 -6.249 1.00 95.81 86 VAL A CA 1
ATOM 698 C C . VAL A 1 86 ? 12.649 6.834 -5.778 1.00 95.81 86 VAL A C 1
ATOM 700 O O . VAL A 1 86 ? 11.764 7.084 -6.603 1.00 95.81 86 VAL A O 1
ATOM 703 N N . ASP A 1 87 ? 12.457 6.920 -4.463 1.00 94.81 87 ASP A N 1
ATOM 704 C CA . ASP A 1 87 ? 11.204 7.377 -3.864 1.00 94.81 87 ASP A CA 1
ATOM 705 C C . ASP A 1 87 ? 10.753 8.736 -4.423 1.00 94.81 87 ASP A C 1
ATOM 707 O O . ASP A 1 87 ? 11.551 9.654 -4.623 1.00 94.81 87 ASP A O 1
ATOM 711 N N . GLY A 1 88 ? 9.450 8.856 -4.675 1.00 92.50 88 GLY A N 1
ATOM 712 C CA . GLY A 1 88 ? 8.828 10.012 -5.322 1.00 92.50 88 GLY A CA 1
ATOM 713 C C . GLY A 1 88 ? 8.777 9.917 -6.850 1.00 92.50 88 GLY A C 1
ATOM 714 O O . GLY A 1 88 ? 8.019 10.659 -7.474 1.00 92.50 88 GLY A O 1
ATOM 715 N N . GLY A 1 89 ? 9.524 8.989 -7.459 1.00 92.44 89 GLY A N 1
ATOM 716 C CA . GLY A 1 89 ? 9.361 8.633 -8.867 1.00 92.44 89 GLY A CA 1
ATOM 717 C C . GLY A 1 89 ? 8.034 7.914 -9.141 1.00 92.44 89 GLY A C 1
ATOM 718 O O . GLY A 1 89 ? 7.117 7.906 -8.321 1.00 92.44 89 GLY A O 1
ATOM 719 N N . TRP A 1 90 ? 7.926 7.278 -10.307 1.00 91.50 90 TRP A N 1
ATOM 720 C CA . TRP A 1 90 ? 6.798 6.396 -10.609 1.00 91.50 90 TRP A CA 1
ATOM 721 C C . TRP A 1 90 ? 7.213 5.244 -11.524 1.00 91.50 90 TRP A C 1
ATOM 723 O O . TRP A 1 90 ? 7.949 5.457 -12.490 1.00 91.50 90 TRP A O 1
ATOM 733 N N . ARG A 1 91 ? 6.710 4.039 -11.238 1.00 91.44 91 ARG A N 1
ATOM 734 C CA . ARG A 1 91 ? 6.783 2.873 -12.131 1.00 91.44 91 ARG A CA 1
ATOM 735 C C . ARG A 1 91 ? 5.541 1.990 -11.986 1.00 91.44 91 ARG A C 1
ATOM 737 O O . ARG A 1 91 ? 4.992 1.906 -10.887 1.00 91.44 91 ARG A O 1
ATOM 744 N N . PRO A 1 92 ? 5.128 1.248 -13.027 1.00 90.50 92 PRO A N 1
ATOM 745 C CA . PRO A 1 92 ? 4.125 0.209 -12.847 1.00 90.50 92 PRO A CA 1
ATOM 746 C C . PRO A 1 92 ? 4.643 -0.907 -11.933 1.00 90.50 92 PRO A C 1
ATOM 748 O O . PRO A 1 92 ? 5.795 -1.337 -12.027 1.00 90.50 92 PRO A O 1
ATOM 751 N N . LEU A 1 93 ? 3.756 -1.426 -11.085 1.00 91.69 93 LEU A N 1
ATOM 752 C CA . LEU A 1 93 ? 4.013 -2.607 -10.266 1.00 91.69 93 LEU A CA 1
ATOM 753 C C . LEU A 1 93 ? 3.178 -3.782 -10.765 1.00 91.69 93 LEU A C 1
ATOM 755 O O . LEU A 1 93 ? 1.982 -3.654 -11.020 1.00 91.69 93 LEU A O 1
ATOM 759 N N . PHE A 1 94 ? 3.810 -4.948 -10.868 1.00 90.75 94 PHE A N 1
ATOM 760 C CA . PHE A 1 94 ? 3.169 -6.171 -11.336 1.00 90.75 94 PHE A CA 1
ATOM 761 C C . PHE A 1 94 ? 3.301 -7.265 -10.283 1.00 90.75 94 PHE A C 1
ATOM 763 O O . PHE A 1 94 ? 4.389 -7.497 -9.769 1.00 90.75 94 PHE A O 1
ATOM 770 N N . ALA A 1 95 ? 2.213 -7.998 -10.034 1.00 92.62 95 ALA A N 1
ATOM 771 C CA . ALA A 1 95 ? 2.203 -9.169 -9.152 1.00 92.62 95 ALA A CA 1
ATOM 772 C C . ALA A 1 95 ? 3.261 -10.222 -9.537 1.00 92.62 95 ALA A C 1
ATOM 774 O O . ALA A 1 95 ? 3.807 -10.911 -8.686 1.00 92.62 95 ALA A O 1
ATOM 775 N N . SER A 1 96 ? 3.581 -10.321 -10.830 1.00 92.38 96 SER A N 1
ATOM 776 C CA . SER A 1 96 ? 4.538 -11.282 -11.380 1.00 92.38 96 SER A CA 1
ATOM 777 C C . SER A 1 96 ? 5.990 -10.789 -11.392 1.00 92.38 96 SER A C 1
ATOM 779 O O . SER A 1 96 ? 6.825 -11.409 -12.048 1.00 92.38 96 SER A O 1
ATOM 781 N N . ARG A 1 97 ? 6.303 -9.644 -10.770 1.00 92.69 97 ARG A N 1
ATOM 782 C CA . ARG A 1 97 ? 7.655 -9.063 -10.753 1.00 92.69 97 ARG A CA 1
ATOM 783 C C . ARG A 1 97 ? 8.033 -8.556 -9.357 1.00 92.69 97 ARG A C 1
ATOM 785 O O . ARG A 1 97 ? 7.145 -8.201 -8.579 1.00 92.69 97 ARG A O 1
ATOM 792 N N . PRO A 1 98 ? 9.333 -8.497 -9.028 1.00 93.88 98 PRO A N 1
ATOM 793 C CA . PRO A 1 98 ? 9.792 -7.792 -7.839 1.00 93.88 98 PRO A CA 1
ATOM 794 C C . PRO A 1 98 ? 9.327 -6.323 -7.832 1.00 93.88 98 PRO A C 1
ATOM 796 O O . PRO A 1 98 ? 9.185 -5.720 -8.900 1.00 93.88 98 PRO A O 1
ATOM 799 N N . PRO A 1 99 ? 9.087 -5.732 -6.651 1.00 95.12 99 PRO A N 1
ATOM 800 C CA . PRO A 1 99 ? 9.211 -6.345 -5.326 1.00 95.12 99 PRO A CA 1
ATOM 801 C C . PRO A 1 99 ? 8.003 -7.208 -4.936 1.00 95.12 99 PRO A C 1
ATOM 803 O O . PRO A 1 99 ? 8.109 -8.021 -4.028 1.00 95.12 99 PRO A O 1
ATOM 806 N N . LEU A 1 100 ? 6.855 -7.084 -5.611 1.00 95.81 100 LEU A N 1
ATOM 807 C CA . LEU A 1 100 ? 5.618 -7.731 -5.159 1.00 95.81 100 LEU A CA 1
ATOM 808 C C . LEU A 1 100 ? 5.672 -9.261 -5.230 1.00 95.81 100 LEU A C 1
ATOM 810 O O . LEU A 1 100 ? 5.112 -9.918 -4.360 1.00 95.81 100 LEU A O 1
ATOM 814 N N . LEU A 1 101 ? 6.361 -9.827 -6.227 1.00 96.06 101 LEU A N 1
ATOM 815 C CA . LEU A 1 101 ? 6.415 -11.274 -6.476 1.00 96.06 101 LEU A CA 1
ATOM 816 C C . LEU A 1 101 ? 6.776 -12.110 -5.237 1.00 96.06 101 LEU A C 1
ATOM 818 O O . LEU A 1 101 ? 6.227 -13.195 -5.061 1.00 96.06 101 LEU A O 1
ATOM 822 N N . GLN A 1 102 ? 7.666 -11.621 -4.372 1.00 97.06 102 GLN A N 1
ATOM 823 C CA . GLN A 1 102 ? 8.117 -12.372 -3.194 1.00 97.06 102 GLN A CA 1
ATOM 824 C C . GLN A 1 102 ? 7.022 -12.582 -2.140 1.00 97.06 102 GLN A C 1
ATOM 826 O O . GLN A 1 102 ? 7.100 -13.518 -1.351 1.00 97.06 102 GLN A O 1
ATOM 831 N N . PHE A 1 103 ? 5.978 -11.751 -2.162 1.00 97.19 103 PHE A N 1
ATOM 832 C CA . PHE A 1 103 ? 4.826 -11.853 -1.269 1.00 97.19 103 PHE A CA 1
ATOM 833 C C . PHE A 1 103 ? 3.716 -12.752 -1.840 1.00 97.19 103 PHE A C 1
ATOM 835 O O . PHE A 1 103 ? 2.623 -12.792 -1.284 1.00 97.19 103 PHE A O 1
ATOM 842 N N . ALA A 1 104 ? 3.979 -13.443 -2.960 1.00 96.75 104 ALA A N 1
ATOM 843 C CA . ALA A 1 104 ? 3.034 -14.313 -3.666 1.00 96.75 104 ALA A CA 1
ATOM 844 C C . ALA A 1 104 ? 1.624 -13.695 -3.858 1.00 96.75 104 ALA A C 1
ATOM 846 O O . ALA A 1 104 ? 0.623 -14.320 -3.501 1.00 96.75 104 ALA A O 1
ATOM 847 N N . PRO A 1 105 ? 1.515 -12.467 -4.403 1.00 95.94 105 PRO A N 1
ATOM 848 C CA . PRO A 1 105 ? 0.245 -11.757 -4.507 1.00 95.94 105 PRO A CA 1
ATOM 849 C C . PRO A 1 105 ? -0.719 -12.434 -5.488 1.00 95.94 105 PRO A C 1
ATOM 851 O O . PRO A 1 105 ? -0.331 -12.870 -6.574 1.00 95.94 105 PRO A O 1
ATOM 854 N N . GLU A 1 106 ? -2.006 -12.420 -5.149 1.00 96.12 106 GLU A N 1
ATOM 855 C CA . GLU A 1 106 ? -3.084 -12.860 -6.033 1.00 96.12 106 GLU A CA 1
ATOM 856 C C . GLU A 1 106 ? -3.654 -11.676 -6.830 1.00 96.12 106 GLU A C 1
ATOM 858 O O . GLU A 1 106 ? -4.021 -10.638 -6.273 1.00 96.12 106 GLU A O 1
ATOM 863 N N . VAL A 1 107 ? -3.755 -11.821 -8.155 1.00 94.00 107 VAL A N 1
ATOM 864 C CA . VAL A 1 107 ? -4.410 -10.816 -9.006 1.00 94.00 107 VAL A CA 1
ATOM 865 C C . VAL A 1 107 ? -5.916 -11.057 -8.991 1.00 94.00 107 VAL A C 1
ATOM 867 O O . VAL A 1 107 ? -6.416 -11.889 -9.742 1.00 94.00 107 VAL A O 1
ATOM 870 N N . LEU A 1 108 ? -6.634 -10.289 -8.171 1.00 93.38 108 LEU A N 1
ATOM 871 C CA . LEU A 1 108 ? -8.090 -10.412 -8.044 1.00 93.38 108 LEU A CA 1
ATOM 872 C C . LEU A 1 108 ? -8.840 -9.841 -9.254 1.00 93.38 108 LEU A C 1
ATOM 874 O O . LEU A 1 108 ? -9.773 -10.453 -9.767 1.00 93.38 108 LEU A O 1
ATOM 878 N N . ILE A 1 109 ? -8.461 -8.637 -9.695 1.00 89.25 109 ILE A N 1
ATOM 879 C CA . ILE A 1 109 ? -9.166 -7.893 -10.745 1.00 89.25 109 ILE A CA 1
ATOM 880 C C . ILE A 1 109 ? -8.150 -7.146 -11.607 1.00 89.25 109 ILE A C 1
ATOM 882 O O . ILE A 1 109 ? -7.220 -6.519 -11.102 1.00 89.25 109 ILE A O 1
ATOM 886 N N . ARG A 1 110 ? -8.369 -7.167 -12.924 1.00 84.94 110 ARG A N 1
ATOM 887 C CA . ARG A 1 110 ? -7.743 -6.242 -13.873 1.00 84.94 110 ARG A CA 1
ATOM 888 C C . ARG A 1 110 ? -8.821 -5.290 -14.358 1.00 84.94 110 ARG A C 1
ATOM 890 O O . ARG A 1 110 ? -9.779 -5.732 -14.985 1.00 84.94 110 ARG A O 1
ATOM 897 N N . TYR A 1 111 ? -8.684 -4.011 -14.045 1.00 76.56 111 TYR A N 1
ATOM 898 C CA . TYR A 1 111 ? -9.588 -2.987 -14.550 1.00 76.56 111 TYR A CA 1
ATOM 899 C C . TYR A 1 111 ? -8.900 -2.223 -15.688 1.00 76.56 111 TYR A C 1
ATOM 901 O O . TYR A 1 111 ? -7.690 -1.990 -15.619 1.00 76.56 111 TYR A O 1
ATOM 909 N N . PRO A 1 112 ? -9.636 -1.857 -16.750 1.00 67.44 112 PRO A N 1
ATOM 910 C CA . PRO A 1 112 ? -9.098 -0.994 -17.787 1.00 67.44 112 PRO A CA 1
ATOM 911 C C . PRO A 1 112 ? -8.870 0.399 -17.193 1.00 67.44 112 PRO A C 1
ATOM 913 O O . PRO A 1 112 ? -9.816 1.066 -16.776 1.00 67.44 112 PRO A O 1
ATOM 916 N N . SER A 1 113 ? -7.617 0.839 -17.134 1.00 64.50 113 SER A N 1
ATOM 917 C CA . SER A 1 113 ? -7.297 2.259 -17.007 1.00 64.50 113 SER A CA 1
ATOM 918 C C . SER A 1 113 ? -7.251 2.877 -18.403 1.00 64.50 113 SER A C 1
ATOM 920 O O . SER A 1 113 ? -6.913 2.196 -19.373 1.00 64.50 113 SER A O 1
ATOM 922 N N . MET A 1 114 ? -7.581 4.166 -18.514 1.00 60.94 114 MET A N 1
ATOM 923 C CA . MET A 1 114 ? -7.288 4.936 -19.730 1.00 60.94 114 MET A CA 1
ATOM 924 C C . MET A 1 114 ? -5.799 4.756 -20.090 1.00 60.94 114 MET A C 1
ATOM 926 O O . MET A 1 114 ? -4.994 4.564 -19.170 1.00 60.94 114 MET A O 1
ATOM 930 N N . PRO A 1 115 ? -5.417 4.785 -21.380 1.00 58.59 115 PRO A N 1
ATOM 931 C CA . PRO A 1 115 ? -4.013 4.727 -21.765 1.00 58.59 115 PRO A CA 1
ATOM 932 C C . PRO A 1 115 ? -3.240 5.826 -21.030 1.00 58.59 115 PRO A C 1
ATOM 934 O O . PRO A 1 115 ? -3.475 7.012 -21.249 1.00 58.59 115 PRO A O 1
ATOM 937 N N . ASN A 1 116 ? -2.342 5.430 -20.128 1.00 55.75 116 ASN A N 1
ATOM 938 C CA . ASN A 1 116 ? -1.372 6.340 -19.528 1.00 55.75 116 ASN A CA 1
ATOM 939 C C . ASN A 1 116 ? -0.160 6.375 -20.464 1.00 55.75 116 ASN A C 1
ATOM 941 O O . ASN A 1 116 ? 0.864 5.740 -20.206 1.00 55.75 116 ASN A O 1
ATOM 945 N N . GLU A 1 117 ? -0.344 7.036 -21.606 1.00 54.22 117 GLU A N 1
ATOM 946 C CA . GLU A 1 117 ? 0.720 7.321 -22.568 1.00 54.22 117 GLU A CA 1
ATOM 947 C C . GLU A 1 117 ? 1.653 8.393 -21.988 1.00 54.22 117 GLU A C 1
ATOM 949 O O . GLU A 1 117 ? 1.215 9.269 -21.237 1.00 54.22 117 GLU A O 1
ATOM 954 N N . LYS A 1 118 ? 2.951 8.263 -22.263 1.00 54.31 118 LYS A N 1
ATOM 955 C CA . LYS A 1 118 ? 3.987 9.182 -21.785 1.00 54.31 118 LYS A CA 1
ATOM 956 C C . LYS A 1 118 ? 4.194 10.340 -22.754 1.00 54.31 118 LYS A C 1
ATOM 958 O O . LYS A 1 118 ? 4.161 10.082 -23.976 1.00 54.31 118 LYS A O 1
#